Protein AF-A0AAX6T8W4-F1 (afdb_monomer)

Radius of gyration: 26.73 Å; Cα contacts (8 Å, |Δi|>4): 32; chains: 1; bounding box: 58×44×89 Å

InterPro domains:
  IPR021346 Translation machinery-associated protein 16 [PF11176] (12-127)
  IPR021346 Translation machinery-associated protein 16 [PTHR13349] (1-127)
  IPR038356 Tma16 superfamily [G3DSA:1.20.1440.170] (48-130)

Mean predicted aligned error: 14.41 Å

Solvent-accessible surface area (backbone atoms only — not comparable to full-atom values): 9939 Å² total; per-residue (Å²): 135,86,82,81,84,80,80,76,78,83,69,86,69,89,71,54,79,89,36,71,68,39,53,49,52,53,52,52,50,52,54,49,50,56,51,49,51,57,49,50,54,51,50,52,54,51,48,55,51,48,54,55,52,51,53,51,60,73,73,52,60,92,85,61,91,73,79,51,70,66,54,50,51,53,52,49,52,50,60,71,48,67,54,51,67,61,51,50,51,50,49,56,62,57,65,55,88,58,99,64,75,84,65,65,55,72,60,55,50,52,50,53,56,49,47,50,54,53,47,49,53,39,68,71,68,56,67,56,81,84,49,76,61,58,65,51,42,53,53,48,48,53,51,50,48,50,49,52,49,49,55,58,51,51,58,56,54,64,64,62,78,73,75,123

Sequence (164 aa):
MPKAPKGKSTEKKIIHPYSRKATQITREAHKQEKKEKLKNEKALRLNLIGEKLQWFQNELDPQKMRYSKKDACELIERYLNRFSSELEQIELHNSIKDRQGRRHQARETVIKQTMERERQQYEGYGLVPHTPVFSEAIGKVSMQLYHLFLTLTGSVLQQYDHAH

Secondary structure (DSSP, 8-state):
-PPPP-------PPPPTTSHHHHHHHHHHHHHHHHHHHHHHHHHHHHHHHHHHHHHHHHS-TT-S---HHHHHHHHHHHHTTTHHHHHHHHHHHHS--SSPPSSHHHHHHHHHHHHHHHHHHHHTT--TTSTHHHHHHHHHHHHHHHHHHHHHHHHHTTTTT--

Organism: Heterocephalus glaber (NCBI:txid10181)

Foldseek 3Di:
DDDDDDDDDPDPPDDDCPDPVNVVVVVVVVVVVVVVVVVVVVVVVVVVVVVLVVLLVVVDDPVDPADDLVNVVVSVVCVLCVCVVVLVVLVVVQVPDDPDDRPPPVVNVVNVVVSVVSVCVCVVVCVVVPDPVVRVVVVVVVVVVVVVVCVVVVVVVVVVVVPD

pLDDT: mean 74.8, std 18.94, range [34.59, 97.38]

Nearest PDB structures (foldseek):
  8idt-assembly1_R  TM=8.128E-01  e=1.221E-12  Homo sapiens
  6lss-assembly1_R  TM=8.249E-01  e=6.196E-12  Homo sapiens

Structure (mmCIF, N/CA/C/O backbone):
data_AF-A0AAX6T8W4-F1
#
_entry.id   AF-A0AAX6T8W4-F1
#
loop_
_atom_site.group_PDB
_atom_site.id
_atom_site.type_symbol
_atom_site.label_atom_id
_atom_site.label_alt_id
_atom_site.label_comp_id
_atom_site.label_asym_id
_atom_site.label_entity_id
_atom_site.label_seq_id
_atom_site.pdbx_PDB_ins_code
_atom_site.Cartn_x
_atom_site.Cartn_y
_atom_site.Cartn_z
_atom_site.occupancy
_atom_site.B_iso_or_equiv
_atom_site.auth_seq_id
_atom_site.auth_comp_id
_atom_site.auth_asym_id
_atom_site.auth_atom_id
_atom_site.pdbx_PDB_model_n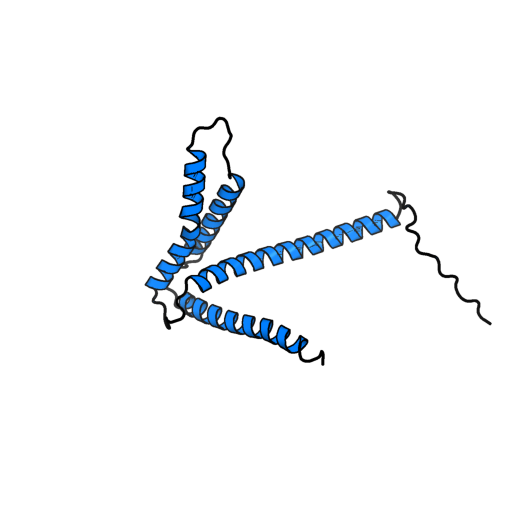um
ATOM 1 N N . MET A 1 1 ? 11.090 -10.586 -66.520 1.00 44.53 1 MET A N 1
ATOM 2 C CA . MET A 1 1 ? 10.503 -11.052 -65.240 1.00 44.53 1 MET A CA 1
ATOM 3 C C . MET A 1 1 ? 11.478 -10.753 -64.104 1.00 44.53 1 MET A C 1
ATOM 5 O O . MET A 1 1 ? 12.633 -11.149 -64.239 1.00 44.53 1 MET A O 1
ATOM 9 N N . PRO A 1 2 ? 11.084 -10.063 -63.019 1.00 52.81 2 PRO A N 1
ATOM 10 C CA . PRO A 1 2 ? 11.963 -9.863 -61.869 1.00 52.81 2 PRO A CA 1
ATOM 11 C C . PRO A 1 2 ? 11.985 -11.126 -60.991 1.00 52.81 2 PRO A C 1
ATOM 13 O O . PRO A 1 2 ? 10.950 -11.745 -60.754 1.00 52.81 2 PRO A O 1
ATOM 16 N N . LYS A 1 3 ? 13.176 -11.541 -60.540 1.00 56.44 3 LYS A N 1
ATOM 17 C CA . LYS A 1 3 ? 13.359 -12.722 -59.678 1.00 56.44 3 LYS A CA 1
ATOM 18 C C . LYS A 1 3 ? 12.926 -12.407 -58.242 1.00 56.44 3 LYS A C 1
ATOM 20 O O . LYS A 1 3 ? 13.367 -11.413 -57.671 1.00 56.44 3 LYS A O 1
ATOM 25 N N . ALA A 1 4 ? 12.103 -13.281 -57.664 1.00 58.62 4 ALA A N 1
ATOM 26 C CA . ALA A 1 4 ? 11.634 -13.175 -56.286 1.00 58.62 4 ALA A CA 1
ATOM 27 C C . ALA A 1 4 ? 12.803 -13.246 -55.275 1.00 58.62 4 ALA A C 1
ATOM 29 O O . ALA A 1 4 ? 13.699 -14.086 -55.432 1.00 58.62 4 ALA A O 1
ATOM 30 N N . PRO A 1 5 ? 12.816 -12.405 -54.223 1.00 54.72 5 PRO A N 1
ATOM 31 C CA . PRO A 1 5 ? 13.834 -12.472 -53.184 1.00 54.72 5 PRO A CA 1
ATOM 32 C C . PRO A 1 5 ? 13.626 -13.721 -52.315 1.00 54.72 5 PRO A C 1
ATOM 34 O O . PRO A 1 5 ? 12.598 -13.884 -51.662 1.00 54.72 5 PRO A O 1
ATOM 37 N N . LYS A 1 6 ? 14.628 -14.611 -52.300 1.00 52.47 6 LYS A N 1
ATOM 38 C CA . LYS A 1 6 ? 14.695 -15.781 -51.409 1.00 52.47 6 LYS A CA 1
ATOM 39 C C . LYS A 1 6 ? 14.623 -15.325 -49.947 1.00 52.47 6 LYS A C 1
ATOM 41 O O . LYS A 1 6 ? 15.535 -14.650 -49.465 1.00 52.47 6 LYS A O 1
ATOM 46 N N . GLY A 1 7 ? 13.562 -15.725 -49.247 1.00 51.94 7 GLY A N 1
ATOM 47 C CA . GLY A 1 7 ? 13.422 -15.538 -47.806 1.00 51.94 7 GLY A CA 1
ATOM 48 C C . GLY A 1 7 ? 14.568 -16.225 -47.066 1.00 51.94 7 GLY A C 1
ATOM 49 O O . GLY A 1 7 ? 14.759 -17.432 -47.182 1.00 51.94 7 GLY A O 1
ATOM 50 N N . LYS A 1 8 ? 15.364 -15.450 -46.325 1.00 54.59 8 LYS A N 1
ATOM 51 C CA . LYS A 1 8 ? 16.336 -16.003 -45.378 1.00 54.59 8 LYS A CA 1
ATOM 52 C C . LYS A 1 8 ? 15.566 -16.439 -44.136 1.00 54.59 8 LYS A C 1
ATOM 54 O O . LYS A 1 8 ? 15.029 -15.587 -43.433 1.00 54.59 8 LYS A O 1
ATOM 59 N N . SER A 1 9 ? 15.532 -17.745 -43.881 1.00 50.75 9 SER A N 1
ATOM 60 C CA . SER A 1 9 ? 15.111 -18.309 -42.601 1.00 50.75 9 SER A CA 1
ATOM 61 C C . SER A 1 9 ? 15.887 -17.620 -41.475 1.00 50.75 9 SER A C 1
ATOM 63 O O . SER A 1 9 ? 17.118 -17.539 -41.484 1.00 50.75 9 SER A O 1
ATOM 65 N N . THR A 1 10 ? 15.169 -17.049 -40.513 1.00 57.00 10 THR A N 1
ATOM 66 C CA . THR A 1 10 ? 15.745 -16.429 -39.317 1.00 57.00 10 THR A CA 1
ATOM 67 C C . THR A 1 10 ? 16.138 -17.508 -38.312 1.00 57.00 10 THR A C 1
ATOM 69 O O . THR A 1 10 ? 15.676 -17.528 -37.175 1.00 57.00 10 THR A O 1
ATOM 72 N N . GLU A 1 11 ? 17.031 -18.413 -38.710 1.00 59.75 11 GLU A N 1
ATOM 73 C CA . GLU A 1 11 ? 17.766 -19.216 -37.738 1.0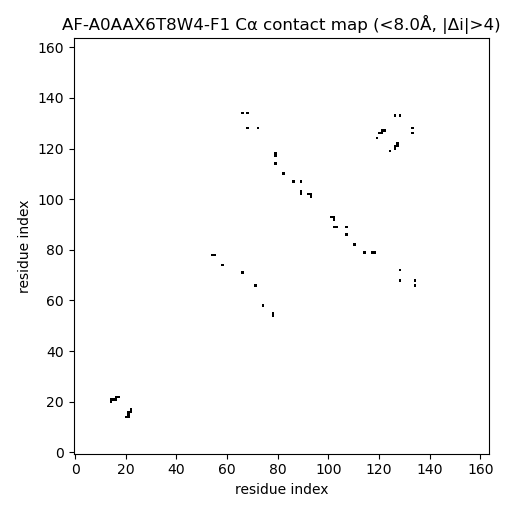0 59.75 11 GLU A CA 1
ATOM 74 C C . GLU A 1 11 ? 18.522 -18.254 -36.815 1.00 59.75 11 GLU A C 1
ATOM 76 O O . GLU A 1 11 ? 19.184 -17.311 -37.274 1.00 59.75 11 GLU A O 1
ATOM 81 N N . LYS A 1 12 ? 18.376 -18.439 -35.497 1.00 64.06 12 LYS A N 1
ATOM 82 C CA . LYS A 1 12 ? 19.055 -17.635 -34.474 1.00 64.06 12 LYS A CA 1
ATOM 83 C C . LYS A 1 12 ? 20.560 -17.885 -34.579 1.00 64.06 12 LYS A C 1
ATOM 85 O O . LYS A 1 12 ? 21.111 -18.741 -33.900 1.00 64.06 12 LYS A O 1
ATOM 90 N N . LYS A 1 13 ? 21.217 -17.141 -35.468 1.00 75.50 13 LYS A N 1
ATOM 91 C CA . LYS A 1 13 ? 22.667 -17.194 -35.665 1.00 75.50 13 LYS A CA 1
ATOM 92 C C . LYS A 1 13 ? 23.355 -16.943 -34.331 1.00 75.50 13 LYS A C 1
ATOM 94 O O . LYS A 1 13 ? 23.022 -15.961 -33.671 1.00 75.50 13 LYS A O 1
ATOM 99 N N . ILE A 1 14 ? 24.314 -17.796 -33.982 1.00 79.56 14 ILE A N 1
ATOM 100 C CA . ILE A 1 14 ? 25.187 -17.619 -32.819 1.00 79.56 14 ILE A CA 1
ATOM 101 C C . ILE A 1 14 ? 25.856 -16.241 -32.945 1.00 79.56 14 ILE A C 1
ATOM 103 O O . ILE A 1 14 ? 26.506 -15.941 -33.947 1.00 79.56 14 ILE A O 1
ATOM 107 N N . ILE A 1 15 ? 25.615 -15.365 -31.967 1.00 85.31 15 ILE A N 1
ATOM 108 C CA . ILE A 1 15 ? 26.112 -13.986 -31.957 1.00 85.31 15 ILE A CA 1
ATOM 109 C C . ILE A 1 15 ? 27.366 -13.948 -31.090 1.00 85.31 15 ILE A C 1
ATOM 111 O O . ILE A 1 15 ? 27.318 -14.315 -29.921 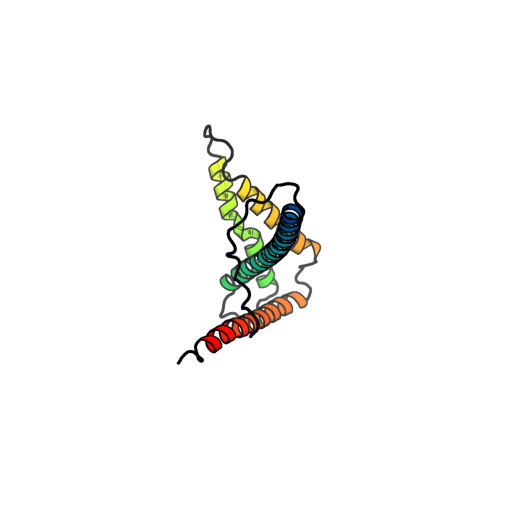1.00 85.31 15 ILE A O 1
ATOM 115 N N . HIS A 1 16 ? 28.479 -13.472 -31.646 1.00 91.00 16 HIS A N 1
ATOM 116 C CA . HIS A 1 16 ? 29.705 -13.298 -30.873 1.00 91.00 16 HIS A CA 1
ATOM 117 C C . HIS A 1 16 ? 29.536 -12.185 -29.814 1.00 91.00 16 HIS A C 1
ATOM 119 O O . HIS A 1 16 ? 29.004 -11.122 -30.169 1.00 91.00 16 HIS A O 1
ATOM 125 N N . PRO A 1 17 ? 30.026 -12.359 -28.568 1.00 88.38 17 PRO A N 1
ATOM 126 C CA . PRO A 1 17 ? 29.809 -11.414 -27.464 1.00 88.38 17 PRO A CA 1
ATOM 127 C C . PRO A 1 17 ? 30.242 -9.971 -27.755 1.00 88.38 17 PRO A C 1
ATOM 129 O O . PRO A 1 17 ? 29.556 -9.029 -27.375 1.00 88.38 17 PRO A O 1
ATOM 132 N N . TYR A 1 18 ? 31.341 -9.787 -28.492 1.00 92.00 18 TYR A N 1
ATOM 133 C CA . TYR A 1 18 ? 31.872 -8.460 -28.845 1.00 92.00 18 TYR A CA 1
ATOM 134 C C . TYR A 1 18 ? 31.371 -7.920 -30.193 1.00 92.00 18 TYR A C 1
ATOM 136 O O . TYR A 1 18 ? 31.881 -6.926 -30.706 1.00 92.00 18 TYR A O 1
ATOM 144 N N . SER A 1 19 ? 30.392 -8.579 -30.817 1.00 93.88 19 SER A N 1
ATOM 145 C CA . SER A 1 19 ? 29.840 -8.101 -32.086 1.00 93.88 19 SER A CA 1
ATOM 146 C C . SER A 1 19 ? 28.940 -6.879 -31.888 1.00 93.88 19 SER A C 1
ATOM 148 O O . SER A 1 19 ? 28.261 -6.737 -30.871 1.00 93.88 19 SER A O 1
ATOM 150 N N . ARG A 1 20 ? 28.829 -6.036 -32.924 1.00 93.56 20 ARG A N 1
ATOM 151 C CA . ARG A 1 20 ? 27.881 -4.903 -32.940 1.00 93.56 20 ARG A CA 1
ATOM 152 C C . ARG A 1 20 ? 26.445 -5.339 -32.629 1.00 93.56 20 ARG A C 1
ATOM 154 O O . ARG A 1 20 ? 25.719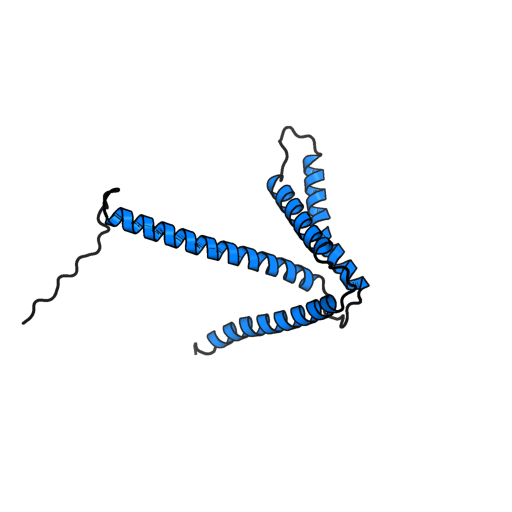 -4.626 -31.943 1.00 93.56 20 ARG A O 1
ATOM 161 N N . LYS A 1 21 ? 26.055 -6.526 -33.109 1.00 92.81 21 LYS A N 1
ATOM 162 C CA . LYS A 1 21 ? 24.730 -7.107 -32.866 1.00 92.81 21 LYS A CA 1
ATOM 163 C C . LYS A 1 21 ? 24.527 -7.461 -31.389 1.00 92.81 21 LYS A C 1
ATOM 165 O O . LYS A 1 21 ? 23.454 -7.192 -30.864 1.00 92.81 21 LYS A O 1
ATOM 170 N N . ALA A 1 22 ? 25.545 -7.994 -30.709 1.00 91.75 22 ALA A N 1
ATOM 171 C CA . ALA A 1 22 ? 25.489 -8.228 -29.266 1.00 91.75 22 ALA A CA 1
ATOM 172 C C . ALA A 1 22 ? 25.334 -6.911 -28.492 1.00 91.75 22 ALA A C 1
ATOM 174 O O . ALA A 1 22 ? 24.433 -6.796 -27.668 1.00 91.75 22 ALA A O 1
ATOM 175 N N . THR A 1 23 ? 26.118 -5.879 -28.830 1.00 92.75 23 THR A N 1
ATOM 176 C CA . THR A 1 23 ? 25.991 -4.553 -28.200 1.00 92.75 23 THR A CA 1
ATOM 177 C C . THR A 1 23 ? 24.591 -3.960 -28.371 1.00 92.75 23 THR A C 1
ATOM 179 O O . THR A 1 23 ? 24.060 -3.357 -27.438 1.00 92.75 23 THR A O 1
ATOM 182 N N . GLN A 1 24 ? 23.977 -4.124 -29.546 1.00 94.44 24 GLN A N 1
ATOM 183 C CA . GLN A 1 24 ? 22.615 -3.653 -29.792 1.00 94.44 24 GLN A CA 1
ATOM 184 C C . GLN A 1 24 ? 21.595 -4.382 -28.909 1.00 94.44 24 GLN A C 1
ATOM 186 O O . GLN A 1 24 ? 20.788 -3.722 -28.258 1.00 94.44 24 GLN A O 1
ATOM 191 N N . ILE A 1 25 ? 21.687 -5.712 -28.815 1.00 93.25 25 ILE A N 1
ATOM 192 C CA . ILE A 1 25 ? 20.812 -6.520 -27.955 1.00 93.25 25 ILE A CA 1
ATOM 193 C C . ILE A 1 25 ? 20.948 -6.094 -26.490 1.00 93.25 25 ILE A C 1
ATOM 195 O O . ILE A 1 25 ? 19.938 -5.885 -25.826 1.00 93.25 25 ILE A O 1
ATOM 199 N N . THR A 1 26 ? 22.171 -5.891 -25.987 1.00 93.88 26 THR A N 1
ATOM 200 C CA . THR A 1 26 ? 22.392 -5.431 -24.604 1.00 93.88 26 THR A CA 1
ATOM 201 C C . THR A 1 26 ? 21.770 -4.056 -24.353 1.00 93.88 26 THR A C 1
ATOM 203 O O . THR A 1 26 ? 21.146 -3.839 -23.316 1.00 93.88 26 THR A O 1
ATOM 206 N N . ARG A 1 27 ? 21.894 -3.118 -25.302 1.00 95.44 27 ARG A N 1
ATOM 207 C CA . ARG A 1 27 ? 21.284 -1.781 -25.187 1.00 95.44 27 ARG A CA 1
ATOM 208 C C . ARG A 1 27 ? 19.760 -1.848 -25.161 1.00 95.44 27 ARG A C 1
ATOM 210 O O . ARG A 1 27 ? 19.133 -1.158 -24.359 1.00 95.44 27 ARG A O 1
ATOM 217 N N . GLU A 1 28 ? 19.172 -2.659 -26.033 1.00 95.69 28 GLU A N 1
ATOM 218 C CA . GLU A 1 28 ? 17.724 -2.867 -26.086 1.00 95.69 28 GLU A CA 1
ATOM 219 C C . GLU A 1 28 ? 17.213 -3.539 -24.807 1.00 95.69 28 GLU A C 1
ATOM 221 O O . GLU A 1 28 ? 16.233 -3.066 -24.231 1.00 95.69 28 GLU A O 1
ATOM 226 N N . ALA A 1 29 ? 17.923 -4.554 -24.304 1.00 95.56 29 ALA A N 1
ATOM 227 C CA . ALA A 1 29 ? 17.612 -5.219 -23.041 1.00 95.56 29 ALA A CA 1
ATOM 228 C C . ALA A 1 29 ? 17.640 -4.237 -21.861 1.00 95.56 29 ALA A C 1
ATOM 230 O O . ALA A 1 29 ? 16.658 -4.138 -21.132 1.00 95.56 29 ALA A O 1
ATOM 231 N N . HIS A 1 30 ? 18.696 -3.429 -21.729 1.00 97.38 30 HIS A N 1
ATOM 232 C CA . HIS A 1 30 ? 18.801 -2.432 -20.659 1.00 97.38 30 HIS A CA 1
ATOM 233 C C . HIS A 1 30 ? 17.715 -1.343 -20.761 1.00 97.38 30 HIS A C 1
ATOM 235 O O . HIS A 1 30 ? 17.154 -0.891 -19.760 1.00 97.38 30 HIS A O 1
ATOM 241 N N . LYS A 1 31 ? 17.365 -0.914 -21.983 1.00 97.38 31 LYS A N 1
ATOM 242 C CA . LYS A 1 31 ? 16.248 0.020 -22.204 1.00 97.38 31 LYS A CA 1
ATOM 243 C C . LYS A 1 31 ? 14.920 -0.590 -21.751 1.00 97.38 31 LYS A C 1
ATOM 245 O O . LYS A 1 31 ? 14.118 0.102 -21.122 1.00 97.38 31 LYS A O 1
ATOM 250 N N . GLN A 1 32 ? 14.689 -1.860 -22.077 1.00 96.00 32 GLN A N 1
ATOM 251 C CA . GLN A 1 32 ? 13.477 -2.577 -21.704 1.00 96.00 32 GLN A CA 1
ATOM 252 C C . GLN A 1 32 ? 13.413 -2.819 -20.190 1.00 96.00 32 GLN A C 1
ATOM 254 O O . GLN A 1 32 ? 12.374 -2.568 -19.590 1.00 96.00 32 GLN A O 1
ATOM 259 N N . GLU A 1 33 ? 14.525 -3.179 -19.553 1.00 96.81 33 GLU A N 1
ATOM 260 C CA . GLU A 1 33 ? 14.635 -3.316 -18.098 1.00 96.81 33 GLU A CA 1
ATOM 261 C C . GLU A 1 33 ? 14.279 -2.010 -17.378 1.00 96.81 33 GLU A C 1
ATOM 263 O O . GLU A 1 33 ? 13.428 -1.999 -16.488 1.00 96.81 33 GLU A O 1
ATOM 268 N N . LYS A 1 34 ? 14.836 -0.873 -17.821 1.00 97.00 34 LYS A N 1
ATOM 269 C CA . LYS A 1 34 ? 14.489 0.442 -17.260 1.00 97.00 34 LYS A CA 1
ATOM 270 C C . LYS A 1 34 ? 12.999 0.760 -17.427 1.00 97.00 34 LYS A C 1
ATOM 272 O O . LYS A 1 34 ? 12.385 1.327 -16.524 1.00 97.00 34 LYS A O 1
ATOM 277 N N . LYS A 1 35 ? 12.411 0.407 -18.574 1.00 96.31 35 LYS A N 1
ATOM 278 C CA . LYS A 1 35 ? 10.981 0.610 -18.843 1.00 96.31 35 LYS A CA 1
ATOM 279 C C . LYS A 1 35 ? 10.109 -0.238 -17.916 1.00 96.31 35 LYS A C 1
ATOM 281 O O . LYS A 1 35 ? 9.155 0.294 -17.354 1.00 96.31 35 LYS A O 1
ATOM 286 N N . GLU A 1 36 ? 10.428 -1.518 -17.746 1.00 96.06 36 GLU A N 1
ATOM 287 C CA . GLU A 1 36 ? 9.680 -2.409 -16.853 1.00 96.06 36 GLU A CA 1
ATOM 288 C C . GLU A 1 36 ? 9.848 -2.009 -15.385 1.00 96.06 36 GLU A C 1
ATOM 290 O O . GLU A 1 36 ? 8.860 -1.968 -14.659 1.00 96.06 36 GLU A O 1
ATOM 295 N N . LYS A 1 37 ? 11.041 -1.570 -14.963 1.00 95.69 37 LYS A N 1
ATOM 296 C CA . LYS A 1 37 ? 11.254 -1.027 -13.614 1.00 95.69 37 LYS A CA 1
ATOM 297 C C . LYS A 1 37 ? 10.315 0.145 -13.312 1.00 95.69 37 LYS A C 1
ATOM 299 O O . LYS A 1 37 ? 9.617 0.125 -12.304 1.00 95.69 37 LYS A O 1
ATOM 304 N N . LEU A 1 38 ? 10.227 1.123 -14.217 1.00 94.19 38 LEU A N 1
ATOM 305 C CA . LEU A 1 38 ? 9.331 2.276 -14.051 1.00 94.19 38 LEU A CA 1
ATOM 306 C C . LEU A 1 38 ? 7.848 1.879 -14.021 1.00 94.19 38 LEU A C 1
ATOM 308 O O . LEU A 1 38 ? 7.056 2.505 -13.316 1.00 94.19 38 LEU A O 1
ATOM 312 N N . LYS A 1 39 ? 7.444 0.862 -14.792 1.00 94.06 39 LYS A N 1
ATOM 313 C CA . LYS A 1 39 ? 6.075 0.331 -14.735 1.00 94.06 39 LYS A CA 1
ATOM 314 C C . LYS A 1 39 ? 5.803 -0.353 -13.401 1.00 94.06 39 LYS A C 1
ATOM 316 O O . LYS A 1 39 ? 4.771 -0.079 -12.799 1.00 94.06 39 LYS A O 1
ATOM 321 N N . ASN A 1 40 ? 6.731 -1.183 -12.933 1.00 92.62 40 ASN A N 1
ATOM 322 C CA . ASN A 1 40 ? 6.603 -1.915 -11.678 1.00 92.62 40 ASN A CA 1
ATOM 323 C C . ASN A 1 40 ? 6.550 -0.965 -10.478 1.00 92.62 40 ASN A C 1
ATOM 325 O O . ASN A 1 40 ? 5.715 -1.145 -9.599 1.00 92.62 40 ASN A O 1
ATOM 329 N N . GLU A 1 41 ? 7.361 0.095 -10.469 1.00 91.25 41 GLU A N 1
ATOM 330 C CA . GLU A 1 41 ? 7.307 1.140 -9.438 1.00 91.25 41 GLU A CA 1
ATOM 331 C C . GLU A 1 41 ? 5.944 1.850 -9.411 1.00 91.25 41 GLU A C 1
ATOM 333 O O . GLU A 1 41 ? 5.361 2.053 -8.344 1.00 91.25 41 GLU A O 1
ATOM 338 N N . LYS A 1 42 ? 5.396 2.195 -10.585 1.00 86.44 42 LYS A N 1
ATOM 339 C CA . LYS A 1 42 ? 4.056 2.796 -10.688 1.00 86.44 42 LYS A CA 1
ATOM 340 C C . LYS A 1 42 ? 2.962 1.835 -10.232 1.00 86.44 42 LYS A C 1
ATOM 342 O O . LYS A 1 42 ? 2.083 2.248 -9.482 1.00 86.44 42 LYS A O 1
ATOM 347 N N . ALA A 1 43 ? 3.023 0.579 -10.667 1.00 86.50 43 ALA A N 1
ATOM 348 C CA . ALA A 1 43 ? 2.071 -0.454 -10.279 1.00 86.50 43 ALA A CA 1
ATOM 349 C C . ALA A 1 43 ? 2.096 -0.678 -8.763 1.00 86.50 43 ALA A C 1
ATOM 351 O O . ALA A 1 43 ? 1.047 -0.668 -8.136 1.00 86.50 43 ALA A O 1
ATOM 352 N N . LEU A 1 44 ? 3.282 -0.761 -8.153 1.00 85.25 44 LEU A N 1
ATOM 353 C CA . LEU A 1 44 ? 3.433 -0.899 -6.704 1.00 85.25 44 LEU A CA 1
ATOM 354 C C . LEU A 1 44 ? 2.837 0.295 -5.947 1.00 85.25 44 LEU A C 1
ATOM 356 O O . LEU A 1 44 ? 2.137 0.109 -4.955 1.00 85.25 44 LEU A O 1
ATOM 360 N N . ARG A 1 45 ? 3.053 1.522 -6.437 1.00 81.12 45 ARG A N 1
ATOM 361 C CA . ARG A 1 45 ? 2.443 2.720 -5.845 1.00 81.12 45 ARG A CA 1
ATOM 362 C C . ARG A 1 45 ? 0.915 2.689 -5.928 1.00 81.12 45 ARG A C 1
ATOM 364 O O . ARG A 1 45 ? 0.256 3.049 -4.957 1.00 81.12 45 ARG A O 1
ATOM 371 N N . LEU A 1 46 ? 0.361 2.289 -7.072 1.00 79.69 46 LEU A N 1
ATOM 372 C CA . LEU A 1 46 ? -1.088 2.182 -7.260 1.00 79.69 46 LEU A CA 1
ATOM 373 C C . LEU A 1 46 ? -1.688 1.060 -6.415 1.00 79.69 46 LEU A C 1
ATOM 375 O O . LEU A 1 46 ? -2.725 1.278 -5.800 1.00 79.69 46 LEU A O 1
ATOM 379 N N . ASN A 1 47 ? -1.014 -0.085 -6.320 1.00 79.62 47 ASN A N 1
ATOM 380 C CA . ASN A 1 47 ? -1.439 -1.200 -5.478 1.00 79.62 47 ASN A CA 1
ATOM 381 C C . ASN A 1 47 ? -1.518 -0.781 -4.010 1.00 79.62 47 ASN A C 1
ATOM 383 O O . ASN A 1 47 ? -2.531 -1.031 -3.374 1.00 79.62 47 ASN A O 1
ATOM 387 N N . LEU A 1 48 ? -0.518 -0.054 -3.498 1.00 80.75 48 LEU A N 1
ATOM 388 C CA . LEU A 1 48 ? -0.543 0.442 -2.119 1.00 80.75 48 LEU A CA 1
ATOM 389 C C . LEU A 1 48 ? -1.733 1.381 -1.858 1.00 80.75 48 LEU A C 1
ATOM 391 O O . LEU A 1 48 ? -2.359 1.326 -0.802 1.00 80.75 48 LEU A O 1
ATOM 395 N N . ILE A 1 49 ? -2.056 2.248 -2.822 1.00 79.31 49 ILE A N 1
ATOM 396 C CA . ILE A 1 49 ? -3.234 3.118 -2.730 1.00 79.31 49 ILE A CA 1
ATOM 397 C C . ILE A 1 49 ? -4.515 2.275 -2.777 1.00 79.31 49 ILE A C 1
ATOM 399 O O . ILE A 1 49 ? -5.413 2.508 -1.976 1.00 79.31 49 ILE A O 1
ATOM 403 N N . GLY A 1 50 ? -4.586 1.287 -3.670 1.00 77.88 50 GLY A N 1
ATOM 404 C CA . GLY A 1 50 ? -5.719 0.371 -3.793 1.00 77.88 50 GLY A CA 1
ATOM 405 C C . GLY A 1 50 ? -5.988 -0.404 -2.505 1.00 77.88 50 GLY A C 1
ATOM 406 O O . GLY A 1 50 ? -7.104 -0.359 -2.003 1.00 77.88 50 GLY A O 1
ATOM 407 N N . GLU A 1 51 ? -4.963 -1.025 -1.919 1.00 83.75 51 GLU A N 1
ATOM 408 C CA . GLU A 1 51 ? -5.061 -1.746 -0.642 1.00 83.75 51 GLU A CA 1
ATOM 409 C C . GLU A 1 51 ? -5.536 -0.830 0.492 1.00 83.75 51 GLU A C 1
ATOM 411 O O . GLU A 1 51 ? -6.421 -1.197 1.267 1.00 83.75 51 GLU A O 1
ATOM 416 N N . LYS A 1 52 ? -4.997 0.396 0.564 1.00 83.56 52 LYS A N 1
ATOM 417 C CA . LYS A 1 52 ? -5.431 1.397 1.545 1.00 83.56 52 LYS A CA 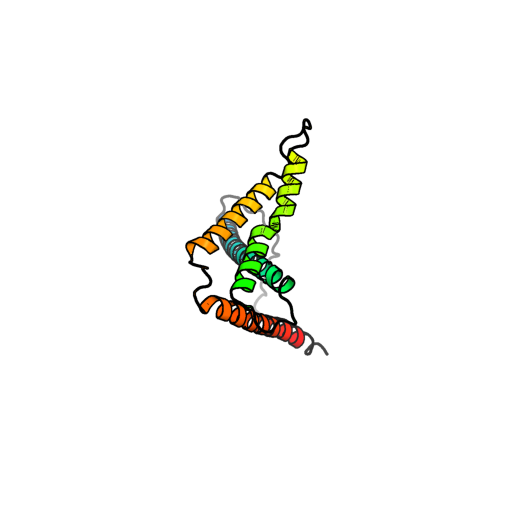1
ATOM 418 C C . LYS A 1 52 ? -6.914 1.727 1.384 1.00 83.56 52 LYS A C 1
ATOM 420 O O . LYS A 1 52 ? -7.653 1.714 2.363 1.00 83.56 52 LYS A O 1
ATOM 425 N N . LEU A 1 53 ? -7.353 2.022 0.163 1.00 82.38 53 LEU A N 1
ATOM 426 C CA . LEU A 1 53 ? -8.746 2.364 -0.127 1.00 82.38 53 LEU A CA 1
ATOM 427 C C . LEU A 1 53 ? -9.694 1.194 0.132 1.00 82.38 53 LEU A C 1
ATOM 429 O O . LEU A 1 53 ? -10.773 1.402 0.679 1.00 82.38 53 LEU A O 1
ATOM 433 N N . GLN A 1 54 ? -9.274 -0.021 -0.210 1.00 85.62 54 GLN A N 1
ATOM 434 C CA . GLN A 1 54 ? -10.035 -1.238 0.039 1.00 85.62 54 GLN A CA 1
ATOM 435 C C . GLN A 1 54 ? -10.245 -1.471 1.539 1.00 85.62 54 GLN A C 1
ATOM 437 O O . GLN A 1 54 ? -11.349 -1.822 1.948 1.00 85.62 54 GLN A O 1
ATOM 442 N N . TRP A 1 55 ? -9.227 -1.227 2.373 1.00 91.31 55 TRP A N 1
ATOM 443 C CA . TRP A 1 55 ? -9.390 -1.311 3.826 1.00 91.31 55 TRP A CA 1
ATOM 444 C C . TRP A 1 55 ? -10.467 -0.341 4.322 1.00 91.31 55 TRP A C 1
ATOM 446 O O . TRP A 1 55 ? -11.378 -0.751 5.036 1.00 91.31 55 TRP A O 1
ATOM 456 N N . PHE A 1 56 ? -10.417 0.926 3.889 1.00 85.12 56 PHE A N 1
ATOM 457 C CA . PHE A 1 56 ? -11.434 1.907 4.280 1.00 85.12 56 PHE A CA 1
ATOM 458 C C . PHE A 1 56 ? -12.818 1.512 3.775 1.00 85.12 56 PHE A C 1
ATOM 460 O O . PHE A 1 56 ? -13.778 1.616 4.523 1.00 85.12 56 PHE A O 1
ATOM 467 N N . GLN A 1 57 ? -12.933 1.025 2.542 1.00 84.81 57 GLN A N 1
ATOM 468 C CA . GLN A 1 57 ? -14.208 0.572 1.994 1.00 84.81 57 GLN A CA 1
ATOM 469 C C . GLN A 1 57 ? -14.850 -0.532 2.845 1.00 84.81 57 GLN A C 1
ATOM 471 O O . GLN A 1 57 ? -16.059 -0.501 3.045 1.00 84.81 57 GLN A O 1
ATOM 476 N N . ASN A 1 58 ? -14.054 -1.477 3.349 1.00 88.81 58 ASN A N 1
ATOM 477 C CA . ASN A 1 58 ? -14.552 -2.585 4.164 1.00 88.81 58 ASN A CA 1
ATOM 478 C C . ASN A 1 58 ? -14.960 -2.157 5.582 1.00 88.81 58 ASN A C 1
ATOM 480 O O . ASN A 1 58 ? -15.842 -2.772 6.171 1.00 88.81 58 ASN A O 1
ATOM 484 N N . GLU A 1 59 ? -14.318 -1.124 6.128 1.00 88.50 59 GLU A N 1
ATOM 485 C CA . GLU A 1 59 ? -14.587 -0.613 7.481 1.00 88.50 59 GLU A CA 1
ATOM 486 C C . GLU A 1 59 ? -15.655 0.492 7.517 1.00 88.50 59 GLU A C 1
ATOM 488 O O . GLU A 1 59 ? -16.154 0.855 8.585 1.00 88.50 59 GLU A O 1
ATOM 493 N N . LEU A 1 60 ? -16.006 1.060 6.361 1.00 86.25 60 LEU A N 1
ATOM 494 C CA . LEU A 1 60 ? -17.083 2.037 6.247 1.00 86.25 60 LEU A CA 1
ATOM 495 C C . LEU A 1 60 ? -18.448 1.341 6.324 1.00 86.25 60 LEU A C 1
ATOM 497 O O . LEU A 1 60 ? -18.687 0.320 5.688 1.00 86.25 60 LEU A O 1
ATOM 501 N N . ASP A 1 61 ? -19.364 1.945 7.076 1.00 83.44 61 ASP A N 1
ATOM 502 C CA . ASP A 1 61 ? -20.748 1.507 7.204 1.00 83.44 61 ASP A CA 1
ATOM 503 C C . ASP A 1 61 ? -21.544 2.004 5.986 1.00 83.44 61 ASP A C 1
ATOM 505 O O . ASP A 1 61 ? -21.716 3.221 5.827 1.00 83.44 61 ASP A O 1
ATOM 509 N N . PRO A 1 62 ? -22.065 1.100 5.134 1.00 79.81 62 PRO A N 1
ATOM 510 C CA . PRO A 1 62 ? -22.824 1.478 3.945 1.00 79.81 62 PRO A CA 1
ATOM 511 C C . PRO A 1 62 ? -24.103 2.264 4.254 1.00 79.81 62 PRO A C 1
ATOM 513 O O . PRO A 1 62 ? -24.609 2.976 3.389 1.00 79.81 62 PRO A O 1
ATOM 516 N N . GLN A 1 63 ? -24.651 2.130 5.465 1.00 80.38 63 GLN A N 1
ATOM 517 C CA . GLN A 1 63 ? -25.901 2.778 5.867 1.00 80.38 63 GLN A CA 1
ATOM 518 C C . GLN A 1 63 ? -25.677 4.181 6.442 1.00 80.38 63 GLN A C 1
ATOM 520 O O . GLN A 1 63 ? -26.617 4.971 6.576 1.00 80.38 63 GLN A O 1
ATOM 525 N N . LYS A 1 64 ? -24.428 4.530 6.762 1.00 79.50 64 LYS A N 1
ATOM 526 C CA . LYS A 1 64 ? -24.090 5.792 7.410 1.00 79.50 64 LYS A CA 1
ATOM 527 C C . LYS A 1 64 ? -23.859 6.901 6.384 1.00 79.50 64 LYS A C 1
ATOM 529 O O . LYS A 1 64 ? -22.812 6.991 5.753 1.00 79.50 64 LYS A O 1
ATOM 534 N N . MET A 1 65 ? -24.817 7.824 6.279 1.00 72.38 65 MET A N 1
ATOM 535 C CA . MET A 1 65 ? -24.743 8.945 5.327 1.00 72.38 65 MET A CA 1
ATOM 536 C C . MET A 1 65 ? -23.677 10.002 5.648 1.00 72.38 65 MET A C 1
ATOM 538 O O . MET A 1 65 ? -23.231 10.710 4.746 1.00 72.38 65 MET A O 1
ATOM 542 N N . ARG A 1 66 ? -23.305 10.186 6.922 1.00 77.88 66 ARG A N 1
ATOM 543 C CA . ARG A 1 66 ? -22.330 11.207 7.335 1.00 77.88 66 ARG A CA 1
ATOM 544 C C . ARG A 1 66 ? -21.439 10.687 8.451 1.00 77.88 66 ARG A C 1
ATOM 546 O O . ARG A 1 66 ? -21.928 10.153 9.443 1.00 77.88 66 ARG A O 1
ATOM 553 N N . TYR A 1 67 ? -20.141 10.916 8.302 1.00 79.94 67 TYR A N 1
ATOM 554 C CA . TYR A 1 67 ? -19.154 10.681 9.347 1.00 79.94 67 TYR A CA 1
ATOM 555 C C . TYR A 1 67 ? -18.882 11.984 10.085 1.00 79.94 67 TYR A C 1
ATOM 557 O O . TYR A 1 67 ? -18.595 13.014 9.469 1.00 79.94 67 TYR A O 1
ATOM 565 N N . SER A 1 68 ? -18.992 11.941 11.412 1.00 83.25 68 SER A N 1
ATOM 566 C CA . SER A 1 68 ? -18.541 13.044 12.246 1.00 83.25 68 SER A CA 1
ATOM 567 C C . SER A 1 68 ? -17.014 13.136 12.204 1.00 83.25 68 SER A C 1
ATOM 569 O O . SER A 1 68 ? -16.312 12.192 11.832 1.00 83.25 68 SER A O 1
ATOM 571 N N . LYS A 1 69 ? -16.478 14.276 12.638 1.00 78.81 69 LYS A N 1
ATOM 572 C CA . LYS A 1 69 ? -15.034 14.445 12.814 1.00 78.81 69 LYS A CA 1
ATOM 573 C C . LYS A 1 69 ? -14.434 13.363 13.720 1.00 78.81 69 LYS A C 1
ATOM 575 O O . LYS A 1 69 ? -13.361 12.850 13.425 1.00 78.81 69 LYS A O 1
ATOM 580 N N . LYS A 1 70 ? -15.136 13.029 14.807 1.00 82.50 70 LYS A N 1
ATOM 581 C CA . LYS A 1 70 ? -14.713 12.006 15.766 1.00 82.50 70 LYS A CA 1
ATOM 582 C C . LYS A 1 70 ? -14.672 10.628 15.105 1.00 82.50 70 LYS A C 1
ATOM 584 O O . LYS A 1 70 ? -13.676 9.931 15.232 1.00 82.50 70 LYS A O 1
ATOM 589 N N . ASP A 1 71 ? -15.693 10.303 14.318 1.00 80.62 71 ASP A N 1
ATOM 590 C CA . ASP A 1 71 ? -15.772 9.022 13.610 1.00 80.62 71 ASP A CA 1
ATOM 591 C C . ASP A 1 71 ? -14.628 8.871 12.598 1.00 80.62 71 ASP A C 1
ATOM 593 O O . ASP A 1 71 ? -14.074 7.788 12.438 1.00 80.62 71 ASP A O 1
ATOM 597 N N . ALA A 1 72 ? -14.254 9.964 11.923 1.00 78.94 72 ALA A N 1
ATOM 598 C CA . ALA A 1 72 ? -13.116 9.971 11.012 1.00 78.94 72 ALA A CA 1
ATOM 599 C C . ALA A 1 72 ? -11.788 9.750 11.757 1.00 78.94 72 ALA A C 1
ATOM 601 O O . ALA A 1 72 ? -10.968 8.967 11.282 1.00 78.94 72 ALA A O 1
ATOM 602 N N . CYS A 1 73 ? -11.582 10.381 12.923 1.00 81.94 73 CYS A N 1
ATOM 603 C CA . CYS A 1 73 ? -10.408 10.114 13.764 1.00 81.94 73 CYS A CA 1
ATOM 604 C C . CYS A 1 73 ? -10.336 8.639 14.166 1.00 81.94 73 CYS A C 1
ATOM 606 O O . CYS A 1 73 ? -9.309 8.001 13.960 1.00 81.94 73 CYS A O 1
ATOM 608 N N . GLU A 1 74 ? -11.436 8.090 14.687 1.00 86.44 74 GLU A N 1
ATOM 609 C CA . GLU A 1 74 ? -11.501 6.696 15.138 1.00 86.44 74 GLU A CA 1
ATOM 610 C C . GLU A 1 74 ? -11.214 5.719 13.990 1.00 86.44 74 GLU A C 1
ATOM 612 O O . GLU A 1 74 ? -10.487 4.742 14.166 1.00 86.44 74 GLU A O 1
ATOM 617 N N . LEU A 1 75 ? -11.733 5.995 12.790 1.00 87.00 75 LEU A N 1
ATOM 618 C CA . LEU A 1 75 ? -11.484 5.169 11.610 1.00 87.00 75 LEU A CA 1
ATOM 619 C C . LEU A 1 75 ? -10.007 5.202 11.186 1.00 87.00 75 LEU A C 1
ATOM 621 O O . LEU A 1 75 ? -9.438 4.169 10.831 1.00 87.00 75 LEU A O 1
ATOM 625 N N . ILE A 1 76 ? -9.363 6.371 11.252 1.00 85.38 76 ILE A N 1
ATOM 626 C CA . ILE A 1 76 ? -7.928 6.506 10.967 1.00 85.38 76 ILE A CA 1
ATOM 627 C C . ILE A 1 76 ? -7.090 5.797 12.035 1.00 85.38 76 ILE A C 1
ATOM 629 O O . ILE A 1 76 ? -6.120 5.121 11.698 1.00 85.38 76 ILE A O 1
ATOM 633 N N . GLU A 1 77 ? -7.452 5.906 13.311 1.00 87.38 77 GLU A N 1
ATOM 634 C CA . GLU A 1 77 ? -6.757 5.209 14.397 1.00 87.38 77 GLU A CA 1
ATOM 635 C C . GLU A 1 77 ? -6.840 3.689 14.228 1.00 87.38 77 GLU A C 1
ATOM 637 O O . GLU A 1 77 ? -5.825 2.999 14.352 1.00 87.38 77 GLU A O 1
ATOM 642 N N . ARG A 1 78 ? -8.014 3.163 13.857 1.00 90.75 78 ARG A N 1
ATOM 643 C CA . ARG A 1 78 ? -8.172 1.747 13.493 1.00 90.75 78 ARG A CA 1
ATOM 644 C C . ARG A 1 78 ? -7.278 1.364 12.314 1.00 90.75 78 ARG A C 1
ATOM 646 O O . ARG A 1 78 ? -6.607 0.338 12.380 1.00 90.75 78 ARG A O 1
ATOM 653 N N . TYR A 1 79 ? -7.191 2.207 11.281 1.00 89.62 79 TYR A N 1
ATOM 654 C CA . TYR A 1 79 ? -6.313 1.965 10.130 1.00 89.62 79 TYR A CA 1
ATOM 655 C C . TYR A 1 79 ? -4.835 1.902 10.530 1.00 89.62 79 TYR A C 1
ATOM 657 O O . TYR A 1 79 ? -4.110 0.991 10.121 1.00 89.62 79 TYR A O 1
ATOM 665 N N . LEU A 1 80 ? -4.373 2.856 11.343 1.00 87.88 80 LEU A N 1
ATOM 666 C CA . LEU A 1 80 ? -2.988 2.907 11.816 1.00 87.88 80 LEU A CA 1
ATOM 667 C C . LEU A 1 80 ? -2.645 1.715 12.715 1.00 87.88 80 LEU A C 1
ATOM 669 O O . LEU A 1 80 ? -1.500 1.271 12.721 1.00 87.88 80 LEU A O 1
ATOM 673 N N . ASN A 1 81 ? -3.631 1.170 13.428 1.00 91.44 81 ASN A N 1
ATOM 674 C CA . ASN A 1 81 ? -3.463 0.024 14.316 1.00 91.44 81 ASN A CA 1
ATOM 675 C C . ASN A 1 81 ? -3.809 -1.324 13.658 1.00 91.44 81 ASN A C 1
ATOM 677 O O . ASN A 1 81 ? -3.779 -2.343 14.339 1.00 91.44 81 ASN A O 1
ATOM 681 N N . ARG A 1 82 ? -4.078 -1.379 12.345 1.00 93.25 82 ARG A N 1
ATOM 682 C CA . ARG A 1 82 ? -4.522 -2.608 11.650 1.00 93.25 82 ARG A CA 1
ATOM 683 C C . ARG A 1 82 ? -3.562 -3.801 11.747 1.00 93.25 82 ARG A C 1
ATOM 685 O O . ARG A 1 82 ? -3.985 -4.934 11.561 1.00 93.25 82 ARG A O 1
ATOM 692 N N . PHE A 1 83 ? -2.279 -3.552 12.011 1.00 93.81 83 PHE A N 1
ATOM 693 C CA . PHE A 1 83 ? -1.251 -4.590 12.140 1.00 93.81 83 PHE A CA 1
ATOM 694 C C . PHE A 1 83 ? -0.919 -4.953 13.593 1.00 93.81 83 PHE A C 1
ATOM 696 O O . PHE A 1 83 ? 0.019 -5.715 13.815 1.00 93.81 83 PHE A O 1
ATOM 703 N N . SER A 1 84 ? -1.634 -4.411 14.586 1.00 92.69 84 SER A N 1
ATOM 704 C CA . SER A 1 84 ? -1.329 -4.649 16.004 1.00 92.69 84 SER A CA 1
ATOM 705 C C . SER A 1 84 ? -1.356 -6.137 16.360 1.00 92.69 84 SER A C 1
ATOM 707 O O . SER A 1 84 ? -0.398 -6.632 16.946 1.00 92.69 84 SER A O 1
ATOM 709 N N . SER A 1 85 ? -2.386 -6.862 15.917 1.00 93.50 85 SER A N 1
ATOM 710 C CA . SER A 1 85 ? -2.527 -8.305 16.143 1.00 93.50 85 SER A CA 1
ATOM 711 C C . SER A 1 85 ? -1.436 -9.127 15.447 1.00 93.50 85 SER A C 1
ATOM 713 O O . SER A 1 85 ? -0.898 -10.062 16.034 1.00 93.50 85 SER A O 1
ATOM 715 N N . GLU A 1 86 ? -1.063 -8.766 14.213 1.00 93.50 86 GLU A N 1
ATOM 716 C CA . GLU A 1 86 ? 0.019 -9.433 13.474 1.00 93.50 86 GLU A CA 1
ATOM 717 C C . GLU A 1 86 ? 1.371 -9.229 14.180 1.00 93.50 86 GLU A C 1
ATOM 719 O O . GLU A 1 86 ? 2.147 -10.174 14.329 1.00 93.50 86 GLU A O 1
ATOM 724 N N . LEU A 1 87 ? 1.650 -8.011 14.655 1.00 93.31 87 LEU A N 1
ATOM 725 C CA . LEU A 1 87 ? 2.877 -7.707 15.395 1.00 93.31 87 LEU A CA 1
ATOM 726 C C . LEU A 1 87 ? 2.935 -8.433 16.742 1.00 93.31 87 LEU A C 1
ATOM 728 O O . LEU A 1 87 ? 3.983 -8.983 17.074 1.00 93.31 87 LEU A O 1
ATOM 732 N N . GLU A 1 88 ? 1.824 -8.480 17.475 1.00 93.44 88 GLU A N 1
ATOM 733 C CA . GLU A 1 88 ? 1.718 -9.217 18.737 1.00 93.44 88 GLU A CA 1
ATOM 734 C C . GLU A 1 88 ? 1.963 -10.718 18.526 1.00 93.44 88 GLU A C 1
ATOM 736 O O . GLU A 1 88 ? 2.728 -11.341 19.262 1.00 93.44 88 GLU A O 1
ATOM 741 N N . GLN A 1 89 ? 1.403 -11.300 17.461 1.00 92.81 89 GLN A N 1
ATOM 742 C CA . GLN A 1 89 ? 1.640 -12.701 17.115 1.00 92.81 89 GLN A CA 1
ATOM 743 C C . GLN A 1 89 ? 3.115 -12.973 16.773 1.00 92.81 89 GLN A C 1
AT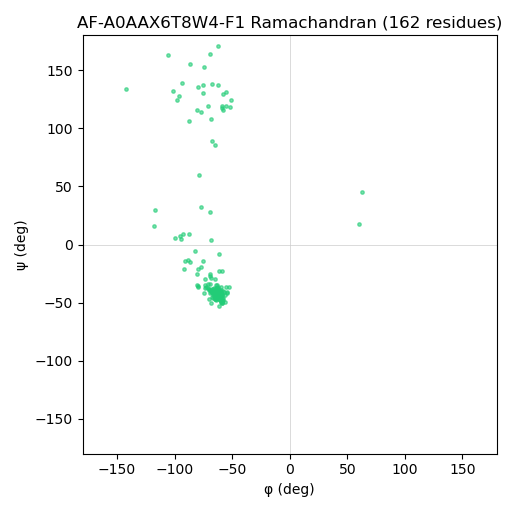OM 745 O O . GLN A 1 89 ? 3.671 -13.992 17.194 1.00 92.81 89 GLN A O 1
ATOM 750 N N . ILE A 1 90 ? 3.765 -12.071 16.027 1.00 91.62 90 ILE A N 1
ATOM 751 C CA . ILE A 1 90 ? 5.201 -12.165 15.717 1.00 91.62 90 ILE A CA 1
ATOM 752 C C . ILE A 1 90 ? 6.037 -12.081 16.999 1.00 91.62 90 ILE A C 1
ATOM 754 O O . ILE A 1 90 ? 7.001 -12.836 17.157 1.00 91.62 90 ILE A O 1
ATOM 758 N N . GLU A 1 91 ? 5.689 -11.177 17.912 1.00 90.31 91 GLU A N 1
ATOM 759 C CA . GLU A 1 91 ? 6.373 -11.015 19.194 1.00 90.31 91 GLU A CA 1
ATOM 760 C C . GLU A 1 91 ? 6.227 -12.261 20.072 1.00 90.31 91 GLU A C 1
ATOM 762 O O . GLU A 1 91 ? 7.230 -12.782 20.563 1.00 90.31 91 GLU A O 1
ATOM 767 N N . LEU A 1 92 ? 5.012 -12.804 20.189 1.00 91.19 92 LEU A N 1
ATOM 768 C CA . LEU A 1 92 ? 4.744 -14.031 20.935 1.00 91.19 92 LEU A CA 1
ATOM 769 C C . LEU A 1 92 ? 5.518 -15.221 20.359 1.00 91.19 92 LEU A C 1
ATOM 771 O O . LEU A 1 92 ? 6.136 -15.985 21.093 1.00 91.19 92 LEU A O 1
ATOM 775 N N . HIS A 1 93 ? 5.534 -15.363 19.036 1.00 87.69 93 HIS A N 1
ATOM 776 C CA . HIS A 1 93 ? 6.285 -16.429 18.387 1.00 87.69 93 HIS A CA 1
ATOM 777 C C . HIS A 1 93 ? 7.798 -16.299 18.655 1.00 87.69 93 HIS A C 1
ATOM 779 O O . HIS A 1 93 ? 8.495 -17.299 18.822 1.00 87.69 93 HIS A O 1
ATOM 785 N N . ASN A 1 94 ? 8.327 -15.075 18.681 1.00 87.19 94 ASN A N 1
ATOM 786 C CA . ASN A 1 94 ? 9.746 -14.820 18.925 1.00 87.19 94 ASN A CA 1
ATOM 787 C C . ASN A 1 94 ? 10.139 -14.879 20.411 1.00 87.19 94 ASN A C 1
ATOM 789 O O . ASN A 1 94 ? 11.319 -15.062 20.709 1.00 87.19 94 ASN A O 1
ATOM 793 N N . SER A 1 95 ? 9.190 -14.727 21.340 1.00 85.81 95 SER A N 1
ATOM 794 C CA . SER A 1 95 ? 9.444 -14.834 22.784 1.00 85.81 95 SER A CA 1
ATOM 795 C C . SER A 1 95 ? 9.578 -16.286 23.260 1.00 85.81 95 SER A C 1
ATOM 797 O O . SER A 1 95 ? 10.190 -16.545 24.301 1.00 85.81 95 SER A O 1
ATOM 799 N N . ILE A 1 96 ? 9.085 -17.247 22.472 1.00 86.19 96 ILE A N 1
ATOM 800 C CA . ILE A 1 96 ? 9.311 -18.676 22.692 1.00 86.19 96 ILE A CA 1
ATOM 801 C C . ILE A 1 96 ? 10.793 -18.979 22.433 1.00 86.19 96 ILE A C 1
ATOM 803 O O . ILE A 1 96 ? 11.265 -18.978 21.296 1.00 86.19 96 ILE A O 1
ATOM 807 N N . LYS A 1 97 ? 11.539 -19.240 23.514 1.00 67.69 97 LYS A N 1
ATOM 808 C CA . LYS A 1 97 ? 12.960 -19.614 23.475 1.00 67.69 97 LYS A CA 1
ATOM 809 C C . LYS A 1 97 ? 13.138 -20.994 22.839 1.00 67.69 97 LYS A C 1
ATOM 811 O O . LYS A 1 97 ? 13.176 -22.003 23.535 1.00 67.69 97 LYS A O 1
ATOM 816 N N . ASP A 1 98 ? 13.288 -21.024 21.525 1.00 71.38 98 ASP A N 1
ATOM 817 C CA . ASP A 1 98 ? 13.817 -22.172 20.791 1.00 71.38 98 ASP A CA 1
ATOM 818 C C . ASP A 1 98 ? 15.257 -21.871 20.337 1.00 71.38 98 ASP A C 1
ATOM 820 O O . ASP A 1 98 ? 15.693 -20.721 20.301 1.00 71.38 98 ASP A O 1
ATOM 824 N N . ARG A 1 99 ? 16.022 -22.896 19.955 1.00 73.25 99 ARG A N 1
ATOM 825 C CA . ARG A 1 99 ? 17.377 -22.754 19.382 1.00 73.25 99 ARG A CA 1
ATOM 826 C C . ARG A 1 99 ? 17.374 -22.117 17.985 1.00 73.25 99 ARG A C 1
ATOM 828 O O . ARG A 1 99 ? 18.416 -22.048 17.336 1.00 73.25 99 ARG A O 1
ATOM 835 N N . GLN A 1 100 ? 16.209 -21.700 17.498 1.00 70.75 100 GLN A N 1
ATOM 836 C CA . GLN A 1 100 ? 16.024 -21.104 16.187 1.00 70.75 100 GLN A CA 1
ATOM 837 C C . GLN A 1 100 ? 16.094 -19.576 16.279 1.00 70.75 100 GLN A C 1
ATOM 839 O O . GLN A 1 100 ? 15.576 -18.973 17.213 1.00 70.75 100 GLN A O 1
ATOM 844 N N . GLY A 1 101 ? 16.754 -18.947 15.303 1.00 78.31 101 GLY A N 1
ATOM 845 C CA . GLY A 1 101 ? 16.864 -17.489 15.223 1.00 78.31 101 GLY A CA 1
ATOM 846 C C . GLY A 1 101 ? 15.511 -16.785 15.050 1.00 78.31 101 GLY A C 1
ATOM 847 O O . GLY A 1 101 ? 14.484 -17.419 14.802 1.00 78.31 101 GLY A O 1
ATOM 848 N N . ARG A 1 102 ? 15.522 -15.449 15.154 1.00 83.31 102 ARG A N 1
ATOM 849 C CA . ARG A 1 102 ? 14.328 -14.592 15.048 1.00 83.31 102 ARG A CA 1
ATOM 850 C C . ARG A 1 102 ? 13.545 -14.898 13.768 1.00 83.31 102 ARG A C 1
ATOM 852 O O . ARG A 1 102 ? 14.057 -14.713 12.662 1.00 83.31 102 ARG A O 1
ATOM 859 N N . ARG A 1 103 ? 12.293 -15.337 13.912 1.00 84.38 103 ARG A N 1
ATOM 860 C CA . ARG A 1 103 ? 11.404 -15.618 12.779 1.00 84.38 103 ARG A CA 1
ATOM 861 C C . ARG A 1 103 ? 10.686 -14.331 12.355 1.00 84.38 103 ARG A C 1
ATOM 863 O O . ARG A 1 103 ? 10.537 -13.391 13.132 1.00 84.38 103 ARG A O 1
ATOM 870 N N . HIS A 1 104 ? 10.264 -14.276 11.093 1.00 87.81 104 HIS A N 1
ATOM 871 C CA . HIS A 1 104 ? 9.452 -13.183 10.526 1.00 87.81 104 HIS A CA 1
ATOM 872 C C . HIS A 1 104 ? 10.064 -11.766 10.556 1.00 87.81 104 HIS A C 1
ATOM 874 O O . HIS A 1 104 ? 9.353 -10.794 10.303 1.00 87.81 104 HIS A O 1
ATOM 880 N N . GLN A 1 105 ? 11.381 -11.625 10.750 1.00 89.38 105 GLN A N 1
ATOM 881 C CA . GLN A 1 105 ? 12.052 -10.317 10.823 1.00 89.38 105 GLN A CA 1
ATOM 882 C C . GLN A 1 105 ? 11.788 -9.426 9.595 1.00 89.38 105 GLN A C 1
ATOM 884 O O . GLN A 1 105 ? 11.558 -8.225 9.736 1.00 89.38 105 GLN A O 1
ATOM 889 N N . ALA A 1 106 ? 11.795 -10.003 8.388 1.00 91.31 106 ALA A N 1
ATOM 890 C CA . ALA A 1 106 ? 11.546 -9.258 7.153 1.00 91.31 106 ALA A CA 1
ATOM 891 C C . ALA A 1 106 ? 10.141 -8.628 7.129 1.00 91.31 106 ALA A C 1
ATOM 893 O O . ALA A 1 106 ? 10.001 -7.441 6.842 1.00 91.31 106 ALA A O 1
ATOM 894 N N . ARG A 1 107 ? 9.108 -9.401 7.488 1.00 93.44 107 ARG A N 1
ATOM 895 C CA . ARG A 1 107 ? 7.715 -8.932 7.534 1.00 93.44 107 ARG A CA 1
ATOM 896 C C . ARG A 1 107 ? 7.514 -7.891 8.630 1.00 93.44 107 ARG A C 1
ATOM 898 O O . ARG A 1 107 ? 6.956 -6.834 8.360 1.00 93.44 107 ARG A O 1
ATOM 905 N N . GLU A 1 108 ? 8.043 -8.155 9.821 1.00 92.81 108 GLU A N 1
ATOM 906 C CA . GLU A 1 108 ? 7.990 -7.230 10.955 1.00 92.81 108 GLU A CA 1
ATOM 907 C C . GLU A 1 108 ? 8.601 -5.865 10.600 1.00 92.81 108 GLU A C 1
ATOM 909 O O . GLU A 1 108 ? 8.025 -4.816 10.884 1.00 92.81 108 GLU A O 1
ATOM 914 N N . THR A 1 109 ? 9.747 -5.875 9.912 1.00 93.12 109 THR A N 1
ATOM 915 C CA . THR A 1 109 ? 10.439 -4.655 9.476 1.00 93.12 109 THR A CA 1
ATOM 916 C C . THR A 1 109 ? 9.600 -3.874 8.468 1.00 93.12 109 THR A C 1
ATOM 918 O O . THR A 1 109 ? 9.453 -2.660 8.601 1.00 93.12 109 THR A O 1
ATOM 921 N N . VAL A 1 110 ? 9.010 -4.558 7.482 1.00 92.00 110 VAL A N 1
ATOM 922 C CA . VAL A 1 110 ? 8.138 -3.931 6.475 1.00 92.00 110 VAL A CA 1
ATOM 923 C C . VAL A 1 110 ? 6.903 -3.302 7.120 1.00 92.00 110 VAL A C 1
ATOM 925 O O . VAL A 1 110 ? 6.552 -2.173 6.771 1.00 92.00 110 VAL A O 1
ATOM 928 N N . ILE A 1 111 ? 6.270 -3.989 8.075 1.00 92.81 111 ILE A N 1
ATOM 929 C CA . ILE A 1 111 ? 5.110 -3.466 8.810 1.00 92.81 111 ILE A CA 1
ATOM 930 C C . ILE A 1 111 ? 5.500 -2.211 9.585 1.00 92.81 111 ILE A C 1
ATOM 932 O O . ILE A 1 111 ? 4.884 -1.165 9.393 1.00 92.81 111 ILE A O 1
ATOM 936 N N . LYS A 1 112 ? 6.564 -2.281 10.394 1.00 92.56 112 LYS A N 1
ATOM 937 C CA . LYS A 1 112 ? 7.029 -1.148 11.207 1.00 92.56 112 LYS A CA 1
ATOM 938 C C . LYS A 1 112 ? 7.377 0.066 10.348 1.00 92.56 112 LYS A C 1
ATOM 940 O O . LYS A 1 112 ? 6.916 1.165 10.633 1.00 92.56 112 LYS A O 1
ATOM 945 N N . GLN A 1 113 ? 8.110 -0.132 9.252 1.00 91.50 113 GLN A N 1
ATOM 946 C CA . GLN A 1 113 ? 8.426 0.946 8.307 1.00 91.50 113 GLN A CA 1
ATOM 947 C C . GLN A 1 113 ? 7.177 1.536 7.643 1.00 91.50 113 GLN A C 1
ATOM 949 O O . GLN A 1 113 ? 7.129 2.732 7.364 1.00 91.50 113 GLN A O 1
ATOM 954 N N . THR A 1 114 ? 6.178 0.706 7.349 1.00 89.12 114 THR A N 1
ATOM 955 C CA . THR A 1 114 ? 4.928 1.164 6.733 1.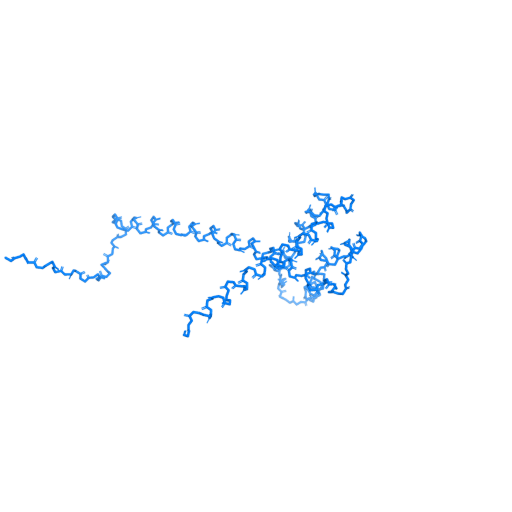00 89.12 114 THR A CA 1
ATOM 956 C C . THR A 1 114 ? 4.106 1.986 7.716 1.00 89.12 114 THR A C 1
ATOM 958 O O . THR A 1 114 ? 3.707 3.093 7.367 1.00 89.12 114 THR A O 1
ATOM 961 N N . MET A 1 115 ? 3.937 1.502 8.948 1.00 89.12 115 MET A N 1
ATOM 962 C CA . MET A 1 115 ? 3.247 2.228 10.015 1.00 89.12 115 MET A CA 1
ATOM 963 C C . MET A 1 115 ? 3.925 3.562 10.326 1.00 89.12 115 MET A C 1
ATOM 965 O O . MET A 1 115 ? 3.241 4.572 10.456 1.00 89.12 115 MET A O 1
ATOM 969 N N . GLU A 1 116 ? 5.257 3.584 10.389 1.00 88.56 116 GLU A N 1
ATOM 970 C CA . GLU A 1 116 ? 6.024 4.809 10.625 1.00 88.56 116 GLU A CA 1
ATOM 971 C C . GLU A 1 116 ? 5.784 5.842 9.518 1.00 88.56 116 GLU A C 1
ATOM 973 O O . GLU A 1 116 ? 5.440 6.987 9.797 1.00 88.56 116 GLU A O 1
ATOM 978 N N . ARG A 1 117 ? 5.867 5.434 8.242 1.00 84.75 117 ARG A N 1
ATOM 979 C CA . ARG A 1 117 ? 5.563 6.332 7.114 1.00 84.75 117 ARG A CA 1
ATOM 980 C C . ARG A 1 117 ? 4.132 6.861 7.163 1.00 84.75 117 ARG A C 1
ATOM 982 O O . ARG A 1 117 ? 3.908 8.027 6.856 1.00 84.75 117 ARG A O 1
ATOM 989 N N . GLU A 1 118 ? 3.165 6.018 7.509 1.00 84.00 118 GLU A N 1
ATOM 990 C CA . GLU A 1 118 ? 1.757 6.415 7.591 1.00 84.00 118 GLU A CA 1
ATOM 991 C C . GLU A 1 118 ? 1.490 7.369 8.761 1.00 84.00 118 GLU A C 1
ATOM 993 O O . GLU A 1 118 ? 0.754 8.340 8.586 1.00 84.00 118 GLU A O 1
ATOM 998 N N . ARG A 1 119 ? 2.129 7.153 9.919 1.00 84.06 119 ARG A N 1
ATOM 999 C CA . ARG A 1 119 ? 2.072 8.071 11.067 1.00 84.06 119 ARG A CA 1
ATOM 1000 C C . ARG A 1 119 ? 2.715 9.409 10.748 1.00 84.06 119 ARG A C 1
ATOM 1002 O O . ARG A 1 119 ? 2.077 10.433 10.945 1.00 84.06 119 ARG A O 1
ATOM 1009 N N . GLN A 1 120 ? 3.904 9.410 10.147 1.00 81.75 120 GLN A N 1
ATOM 1010 C CA . GLN A 1 120 ? 4.554 10.642 9.694 1.00 81.75 120 GLN A CA 1
ATOM 1011 C C . GLN A 1 120 ? 3.703 11.400 8.670 1.00 81.75 120 GLN A C 1
ATOM 1013 O O . GLN A 1 120 ? 3.661 12.626 8.690 1.00 81.75 120 GLN A O 1
ATOM 1018 N N . GLN A 1 121 ? 2.995 10.696 7.782 1.00 72.12 121 GLN A N 1
ATOM 1019 C CA . GLN A 1 121 ? 2.055 11.336 6.861 1.00 72.12 121 GLN A CA 1
AT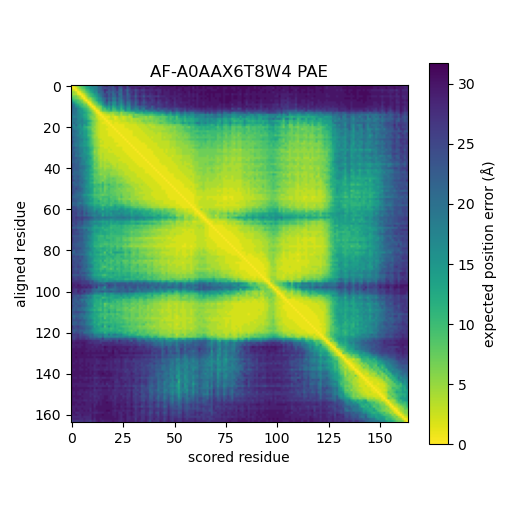OM 1020 C C . GLN A 1 121 ? 0.852 11.944 7.590 1.00 72.12 121 GLN A C 1
ATOM 1022 O O . GLN A 1 121 ? 0.396 13.022 7.218 1.00 72.12 121 GLN A O 1
ATOM 1027 N N . TYR A 1 122 ? 0.342 11.271 8.620 1.00 70.56 122 TYR A N 1
ATOM 1028 C CA . TYR A 1 122 ? -0.768 11.764 9.430 1.00 70.56 122 TYR A CA 1
ATOM 1029 C C . TYR A 1 122 ? -0.373 12.988 10.273 1.00 70.56 122 TYR A C 1
ATOM 1031 O O . TYR A 1 122 ? -1.019 14.035 10.212 1.00 70.56 122 TYR A O 1
ATOM 1039 N N . GLU A 1 123 ? 0.734 12.887 10.999 1.00 73.75 123 GLU A N 1
ATOM 1040 C CA . GLU A 1 123 ? 1.230 13.924 11.904 1.00 73.75 123 GLU A CA 1
ATOM 1041 C C . GLU A 1 123 ? 1.850 15.105 11.137 1.00 73.75 123 GLU A C 1
ATOM 1043 O O . GLU A 1 123 ? 1.584 16.262 11.455 1.00 73.75 123 GLU A O 1
ATOM 1048 N N . GLY A 1 124 ? 2.627 14.833 10.082 1.00 56.19 124 GLY A N 1
ATOM 1049 C CA . GLY A 1 124 ? 3.416 15.830 9.352 1.00 56.19 124 GLY A CA 1
ATOM 1050 C C . GLY A 1 124 ? 2.648 16.666 8.323 1.00 56.19 124 GLY A C 1
ATOM 1051 O O . GLY A 1 124 ? 3.052 17.793 8.049 1.00 56.19 124 GLY A O 1
ATOM 1052 N N . TYR A 1 125 ? 1.536 16.170 7.766 1.00 54.62 125 TYR A N 1
ATOM 1053 C CA . TYR A 1 125 ? 0.703 16.944 6.825 1.00 54.62 125 TYR A CA 1
ATOM 1054 C C . TYR A 1 125 ? -0.465 17.677 7.493 1.00 54.62 125 TYR A C 1
ATOM 1056 O O . TYR A 1 125 ? -1.289 18.271 6.798 1.00 54.62 125 TYR A O 1
ATOM 1064 N N . GLY A 1 126 ? -0.572 17.647 8.824 1.00 49.09 126 GLY A N 1
ATOM 1065 C CA . GLY A 1 126 ? -1.709 18.261 9.497 1.00 49.09 126 GLY A CA 1
ATOM 1066 C C . GLY A 1 126 ? -3.027 17.589 9.112 1.00 49.09 126 GLY A C 1
ATOM 1067 O O . GLY A 1 126 ? -4.035 18.272 8.939 1.00 49.09 126 GLY A O 1
ATOM 1068 N N . LEU A 1 127 ? -3.067 16.248 9.086 1.00 46.41 127 LEU A N 1
ATOM 1069 C CA . LEU A 1 127 ? -4.324 15.484 9.186 1.00 46.41 127 LEU A CA 1
ATOM 1070 C C . LEU A 1 127 ? -4.949 15.601 10.591 1.00 46.41 127 LEU A C 1
ATOM 1072 O O . LEU A 1 127 ? -5.700 14.750 11.048 1.00 46.41 127 LEU A O 1
ATOM 1076 N N . VAL A 1 128 ? -4.689 16.716 11.266 1.00 42.22 128 VAL A N 1
ATOM 1077 C CA . VAL A 1 128 ? -5.563 17.280 12.268 1.00 42.22 128 VAL A CA 1
ATOM 1078 C C . VAL A 1 128 ? -6.900 17.541 11.557 1.00 42.22 128 VAL A C 1
ATOM 1080 O O . VAL A 1 128 ? -6.959 18.366 10.642 1.00 42.22 128 VAL A O 1
ATOM 1083 N N . PRO A 1 129 ? -8.011 16.905 11.955 1.00 47.41 129 PRO A N 1
ATOM 1084 C CA . PRO A 1 129 ? -9.276 16.994 11.230 1.00 47.41 129 PRO A CA 1
ATOM 1085 C C . PRO A 1 129 ? -10.011 18.325 11.489 1.00 47.41 129 PRO A C 1
ATOM 1087 O O . PRO A 1 129 ? -11.234 18.406 11.560 1.00 47.41 129 PRO A O 1
ATOM 1090 N N . HIS A 1 130 ? -9.255 19.400 11.704 1.00 42.00 130 HIS A N 1
ATOM 1091 C CA . HIS A 1 130 ? -9.735 20.773 11.796 1.00 42.00 130 HIS A CA 1
ATOM 1092 C C . HIS A 1 130 ? -9.931 21.432 10.426 1.00 42.00 130 HIS A C 1
ATOM 1094 O O . HIS A 1 130 ? -10.485 22.526 10.381 1.00 42.00 130 HIS A O 1
ATOM 1100 N N . THR A 1 131 ? -9.556 20.785 9.317 1.00 34.59 131 THR A N 1
ATOM 1101 C CA . THR A 1 131 ? -9.863 21.301 7.980 1.00 34.59 131 THR A CA 1
ATOM 110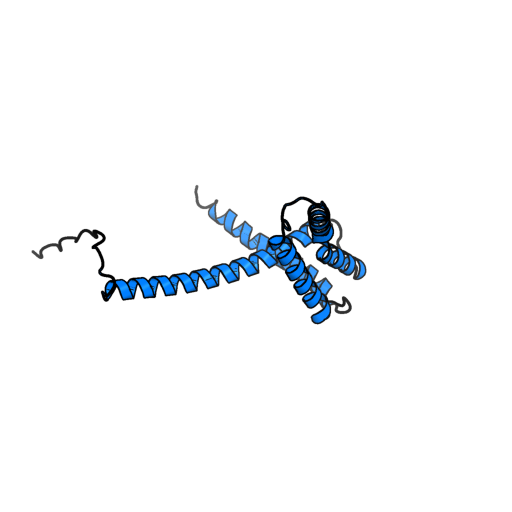2 C C . THR A 1 131 ? -11.069 20.569 7.366 1.00 34.59 131 THR A C 1
ATOM 1104 O O . THR A 1 131 ? -11.109 19.336 7.361 1.00 34.59 131 THR A O 1
ATOM 1107 N N . PRO A 1 132 ? -12.057 21.297 6.801 1.00 43.06 132 PRO A N 1
ATOM 1108 C CA . PRO A 1 132 ? -13.211 20.714 6.097 1.00 43.06 132 PRO A CA 1
ATOM 1109 C C . PRO A 1 132 ? -12.812 19.880 4.866 1.00 43.06 132 PRO A C 1
ATOM 1111 O O . PRO A 1 132 ? -13.634 19.171 4.296 1.00 43.06 132 PRO A O 1
ATOM 1114 N N . VAL A 1 133 ? -11.532 19.920 4.491 1.00 41.53 133 VAL A N 1
ATOM 1115 C CA . VAL A 1 133 ? -10.953 19.246 3.333 1.00 41.53 133 VAL A CA 1
ATOM 1116 C C . VAL A 1 133 ? -10.938 17.727 3.499 1.00 41.53 133 VAL A C 1
ATOM 1118 O O . VAL A 1 133 ? -11.048 17.042 2.496 1.00 41.53 133 VAL A O 1
ATOM 1121 N N . PHE A 1 134 ? -10.858 17.164 4.713 1.00 42.47 134 PHE A N 1
ATOM 1122 C CA . PHE A 1 134 ? -10.798 15.701 4.874 1.00 42.47 134 PHE A CA 1
ATOM 1123 C C . PHE A 1 134 ? -12.169 15.015 4.753 1.00 42.47 134 PHE A C 1
ATOM 1125 O O . PHE A 1 134 ? -12.256 13.954 4.143 1.00 42.47 134 PHE A O 1
ATOM 1132 N N . SER A 1 135 ? -13.257 15.622 5.249 1.00 41.62 135 SER A N 1
ATOM 1133 C CA . SER A 1 135 ? -14.608 15.071 5.031 1.00 41.62 135 SER A CA 1
ATOM 1134 C C . SER A 1 135 ? -15.065 15.266 3.584 1.00 41.62 135 SER A C 1
ATOM 1136 O O . SER A 1 135 ? -15.651 14.357 2.997 1.00 41.62 135 SER A O 1
ATOM 1138 N N . GLU A 1 136 ? -14.712 16.399 2.966 1.00 41.09 136 GLU A N 1
ATOM 1139 C CA . GLU A 1 136 ? -14.885 16.598 1.530 1.00 41.09 136 GLU A CA 1
ATOM 1140 C C . GLU A 1 136 ? -13.993 15.663 0.716 1.00 41.09 136 GLU A C 1
ATOM 1142 O O . GLU A 1 136 ? -14.438 15.184 -0.315 1.00 41.09 136 GLU A O 1
ATOM 1147 N N . ALA A 1 137 ? -12.763 15.375 1.148 1.00 42.53 137 ALA A N 1
ATOM 1148 C CA . ALA A 1 137 ? -11.875 14.445 0.462 1.00 42.53 137 ALA A CA 1
ATOM 1149 C C . ALA A 1 137 ? -12.365 13.009 0.603 1.00 42.53 137 ALA A C 1
ATOM 1151 O O . ALA A 1 137 ? -12.340 12.307 -0.388 1.00 42.53 137 ALA A O 1
ATOM 1152 N N . ILE A 1 138 ? -12.883 12.566 1.752 1.00 48.47 138 ILE A N 1
ATOM 1153 C CA . ILE A 1 138 ? -13.503 11.236 1.866 1.00 48.47 138 ILE A CA 1
ATOM 1154 C C . ILE A 1 138 ? -14.762 11.157 0.991 1.00 48.47 138 ILE A C 1
ATOM 1156 O O . ILE A 1 138 ? -14.930 10.181 0.266 1.00 48.47 138 ILE A O 1
ATOM 1160 N N . GLY A 1 139 ? -15.606 12.195 0.978 1.00 46.72 139 GLY A N 1
ATOM 1161 C CA . GLY A 1 139 ? -16.786 12.254 0.107 1.00 46.72 139 GLY A CA 1
ATOM 1162 C C . GLY A 1 139 ? -16.440 12.318 -1.388 1.00 46.72 139 GLY A C 1
ATOM 1163 O O . GLY A 1 139 ? -17.043 11.617 -2.198 1.00 46.72 139 GLY A O 1
ATOM 1164 N N . LYS A 1 140 ? -15.426 13.103 -1.769 1.00 46.41 140 LYS A N 1
ATOM 1165 C CA . LYS A 1 140 ? -14.924 13.227 -3.148 1.00 46.41 140 LYS A CA 1
ATOM 1166 C C . LYS A 1 140 ? -14.141 11.990 -3.577 1.00 46.41 140 LYS A C 1
ATOM 1168 O O . LYS A 1 140 ? -14.257 11.608 -4.730 1.00 46.41 140 LYS A O 1
ATOM 1173 N N . VAL A 1 141 ? -13.401 11.335 -2.682 1.00 50.34 141 VAL A N 1
ATOM 1174 C CA . VAL A 1 141 ? -12.718 10.055 -2.931 1.00 50.34 141 VAL A CA 1
ATOM 1175 C C . VAL A 1 141 ? -13.752 8.945 -3.070 1.00 50.34 141 VAL A C 1
ATOM 1177 O O . VAL A 1 141 ? -13.654 8.177 -4.012 1.00 50.34 141 VAL A O 1
ATOM 1180 N N . SER A 1 142 ? -14.797 8.905 -2.241 1.00 52.22 142 SER A N 1
ATOM 1181 C CA . SER A 1 142 ? -15.922 7.976 -2.410 1.00 52.22 142 SER A CA 1
ATOM 1182 C C . SER A 1 142 ? -16.612 8.171 -3.768 1.00 52.22 142 SER A C 1
ATOM 1184 O O . SER A 1 142 ? -16.742 7.212 -4.522 1.00 52.22 142 SER A O 1
ATOM 1186 N N . MET A 1 143 ? -16.939 9.411 -4.150 1.00 50.66 143 MET A N 1
ATOM 1187 C CA . MET A 1 143 ? -17.554 9.723 -5.450 1.00 50.66 143 MET A CA 1
ATOM 1188 C C . MET A 1 143 ? -16.622 9.489 -6.649 1.00 50.66 143 MET A C 1
ATOM 1190 O O . MET A 1 143 ? -17.063 8.975 -7.675 1.00 50.66 143 MET A O 1
ATOM 1194 N N . GLN A 1 144 ? -15.334 9.833 -6.549 1.00 50.16 144 GLN A N 1
ATOM 1195 C CA . GLN A 1 144 ? -14.358 9.586 -7.614 1.00 50.16 144 GLN A CA 1
ATOM 1196 C C . GLN A 1 144 ? -14.022 8.104 -7.752 1.00 50.16 144 GLN A C 1
ATOM 1198 O O . GLN A 1 144 ? -13.816 7.652 -8.872 1.00 50.16 144 GLN A O 1
ATOM 1203 N N . LEU A 1 145 ? -14.003 7.335 -6.660 1.00 53.94 145 LEU A N 1
ATOM 1204 C CA . LEU A 1 145 ? -13.840 5.884 -6.713 1.00 53.94 145 LEU A CA 1
ATOM 1205 C C . LEU A 1 145 ? -15.085 5.203 -7.266 1.00 53.94 145 LEU A C 1
ATOM 1207 O O . LEU A 1 145 ? -14.939 4.280 -8.055 1.00 53.94 145 LEU A O 1
ATOM 1211 N N . TYR A 1 146 ? -16.284 5.690 -6.940 1.00 54.53 146 TYR A N 1
ATOM 1212 C CA . TYR A 1 146 ? -17.527 5.198 -7.535 1.00 54.53 146 TYR A CA 1
ATOM 1213 C C . TYR A 1 146 ? -17.566 5.472 -9.044 1.00 54.53 146 TYR A C 1
ATOM 1215 O O . TYR A 1 146 ? -17.843 4.568 -9.830 1.00 54.53 146 TYR A O 1
ATOM 1223 N N . HIS A 1 147 ? -17.188 6.683 -9.470 1.00 57.09 147 HIS A N 1
ATOM 1224 C CA . HIS A 1 147 ? -17.053 7.009 -10.889 1.00 57.09 147 HIS A CA 1
ATOM 1225 C C . HIS A 1 147 ? -15.958 6.185 -11.567 1.00 57.09 147 HIS A C 1
ATOM 1227 O O . HIS A 1 147 ? -16.227 5.599 -12.603 1.00 57.09 147 HIS A O 1
ATOM 1233 N N . LEU A 1 148 ? -14.755 6.078 -10.994 1.00 53.81 148 LEU A N 1
ATOM 1234 C CA . LEU A 1 148 ? -13.653 5.305 -11.576 1.00 53.81 148 LEU A CA 1
ATOM 1235 C C . LEU A 1 148 ? -13.991 3.808 -11.666 1.00 53.81 148 LEU A C 1
ATOM 1237 O O . LEU A 1 148 ? -13.661 3.168 -12.662 1.00 53.81 148 LEU A O 1
ATOM 1241 N N . PHE A 1 149 ? -14.694 3.263 -10.671 1.00 55.47 149 PHE A N 1
ATOM 1242 C CA . PHE A 1 149 ? -15.217 1.899 -10.682 1.00 55.47 149 PHE A CA 1
ATOM 1243 C C . PHE A 1 149 ? -16.279 1.708 -11.774 1.00 55.47 149 PHE A C 1
ATOM 1245 O O . PHE A 1 149 ? -16.195 0.742 -12.529 1.00 55.47 149 PHE A O 1
ATOM 1252 N N . LEU A 1 150 ? -17.222 2.644 -11.934 1.00 54.69 150 LEU A N 1
ATOM 1253 C CA . LEU A 1 150 ? -18.213 2.631 -13.021 1.00 54.69 150 LEU A CA 1
ATOM 1254 C C . LEU A 1 150 ? -17.565 2.739 -14.409 1.00 54.69 150 LEU A C 1
ATOM 1256 O O . LEU A 1 150 ? -17.976 2.035 -15.326 1.00 54.69 150 LEU A O 1
ATOM 1260 N N . THR A 1 151 ? -16.525 3.557 -14.586 1.00 59.47 151 THR A N 1
ATOM 1261 C CA . THR A 1 151 ? -15.834 3.676 -15.881 1.00 59.47 151 THR A CA 1
ATOM 1262 C C . THR A 1 151 ? -15.037 2.415 -16.217 1.00 59.47 151 THR A C 1
ATOM 1264 O O . THR A 1 151 ? -15.010 1.983 -17.370 1.00 59.47 151 THR A O 1
ATOM 1267 N N . LEU A 1 152 ? -14.398 1.796 -15.218 1.00 48.69 152 LEU A N 1
ATOM 1268 C CA . LEU A 1 152 ? -13.617 0.571 -15.404 1.00 48.69 152 LEU A CA 1
ATOM 1269 C C . LEU A 1 152 ? -14.509 -0.661 -15.614 1.00 48.69 152 LEU A C 1
ATOM 1271 O O . LEU A 1 152 ? -14.181 -1.500 -16.445 1.00 48.69 152 LEU A O 1
ATOM 1275 N N . THR A 1 153 ? -15.650 -0.755 -14.929 1.00 53.62 153 THR A N 1
ATOM 1276 C CA . THR A 1 153 ? -16.615 -1.859 -15.107 1.00 53.62 153 THR A CA 1
ATOM 1277 C C . THR A 1 153 ? -17.499 -1.678 -16.345 1.00 53.62 153 THR A C 1
ATOM 1279 O O . THR A 1 153 ? -17.758 -2.651 -17.052 1.00 53.62 153 THR A O 1
ATOM 1282 N N . GLY A 1 154 ? -17.878 -0.443 -16.689 1.00 46.12 154 GLY A N 1
ATOM 1283 C CA . GLY A 1 154 ? -18.599 -0.125 -17.926 1.00 46.12 154 GLY A CA 1
ATOM 1284 C C . GLY A 1 154 ? -17.786 -0.427 -19.189 1.00 46.12 154 GLY A C 1
ATOM 1285 O O . GLY A 1 154 ? -18.330 -0.933 -20.167 1.00 46.12 154 GLY A O 1
ATOM 1286 N N . SER A 1 155 ? -16.464 -0.233 -19.143 1.00 45.47 155 SER A N 1
ATOM 1287 C CA . SER A 1 155 ? -15.569 -0.592 -20.256 1.00 45.47 155 SER A CA 1
ATOM 1288 C C . SER A 1 155 ? -15.440 -2.110 -20.464 1.00 45.47 155 SER A C 1
ATOM 1290 O O . SER A 1 155 ? -15.163 -2.549 -21.577 1.00 45.47 155 SER A O 1
ATOM 1292 N N . VAL A 1 156 ? -15.660 -2.918 -19.418 1.00 46.03 156 VAL A N 1
ATOM 1293 C CA . VAL A 1 156 ? -15.635 -4.391 -19.504 1.00 46.03 156 VAL A CA 1
ATOM 1294 C C . VAL A 1 156 ? -16.956 -4.939 -20.056 1.00 46.03 156 VAL A C 1
ATOM 1296 O O . VAL A 1 156 ? -16.936 -5.884 -20.839 1.00 46.03 156 VAL A O 1
ATOM 1299 N N . LEU A 1 157 ? -18.095 -4.317 -19.735 1.00 40.81 157 LEU A N 1
ATOM 1300 C CA . LEU A 1 157 ? -19.402 -4.694 -20.297 1.00 40.81 157 LEU A CA 1
ATOM 1301 C C . LEU A 1 157 ? -19.529 -4.352 -21.789 1.00 40.81 157 LEU A C 1
ATOM 1303 O O . LEU A 1 157 ? -20.100 -5.127 -22.550 1.00 40.81 157 LEU A O 1
ATOM 1307 N N . GLN A 1 158 ? -18.914 -3.259 -22.245 1.00 44.81 158 GLN A N 1
ATOM 1308 C CA . GLN A 1 158 ? -18.972 -2.853 -23.653 1.00 44.81 158 GLN A CA 1
ATOM 1309 C C . GLN A 1 158 ? -18.082 -3.704 -24.584 1.00 44.81 158 GLN A C 1
ATOM 1311 O O . GLN A 1 158 ? -18.252 -3.667 -25.800 1.00 44.81 158 GLN A O 1
ATOM 1316 N N . GLN A 1 159 ? -17.159 -4.505 -24.032 1.00 43.66 159 GLN A N 1
ATOM 1317 C CA . GLN A 1 159 ? -16.396 -5.507 -24.790 1.00 43.66 159 GLN A CA 1
ATOM 1318 C C . GLN A 1 159 ? -17.106 -6.867 -24.904 1.00 43.66 159 GLN A C 1
ATOM 1320 O O . GLN A 1 159 ? -16.719 -7.660 -25.759 1.00 43.66 159 GLN A O 1
ATOM 1325 N N . TYR A 1 160 ? -18.142 -7.132 -24.098 1.00 44.94 160 TYR A N 1
ATOM 1326 C CA . TYR A 1 160 ? -18.934 -8.368 -24.180 1.00 44.94 160 TYR A CA 1
ATOM 1327 C C . TYR A 1 160 ? -20.160 -8.254 -25.103 1.00 44.94 160 TYR A C 1
ATOM 1329 O O . TYR A 1 160 ? -20.600 -9.267 -25.634 1.00 44.94 160 TYR A O 1
ATOM 1337 N N . ASP A 1 161 ? -20.648 -7.041 -25.381 1.00 42.97 161 ASP A N 1
ATOM 1338 C CA . ASP A 1 161 ? -21.808 -6.788 -26.262 1.00 42.97 161 ASP A CA 1
ATOM 1339 C C . ASP A 1 161 ? -21.455 -6.646 -27.763 1.00 42.97 161 ASP A C 1
ATOM 1341 O O . ASP A 1 161 ? -22.282 -6.256 -28.584 1.00 42.97 161 ASP A O 1
ATOM 1345 N N . HIS A 1 162 ? -20.209 -6.934 -28.156 1.00 45.19 162 HIS A N 1
ATOM 1346 C CA . HIS A 1 162 ? -19.761 -6.946 -29.563 1.00 45.19 162 HIS A CA 1
ATOM 1347 C C . HIS A 1 162 ? -19.281 -8.326 -30.041 1.00 45.19 162 HIS A C 1
ATOM 1349 O O . HIS A 1 162 ? -18.619 -8.435 -31.072 1.00 45.19 162 HIS A O 1
ATOM 1355 N N . ALA A 1 163 ? -19.613 -9.382 -29.295 1.00 46.22 163 ALA A N 1
ATOM 1356 C CA . ALA A 1 163 ? -19.257 -10.764 -29.614 1.00 46.22 163 ALA A CA 1
ATOM 1357 C C . ALA A 1 163 ? -20.476 -11.674 -29.871 1.00 46.22 163 ALA A C 1
ATOM 1359 O O . ALA A 1 163 ? -20.388 -12.880 -29.635 1.00 46.22 163 ALA A O 1
ATOM 1360 N N . HIS A 1 164 ? -21.582 -11.119 -30.380 1.00 41.50 164 HIS A N 1
ATOM 1361 C CA . HIS A 1 164 ? -22.700 -11.883 -30.943 1.00 41.50 164 HIS A CA 1
ATOM 1362 C C . HIS A 1 164 ? -23.159 -11.312 -32.283 1.00 41.50 164 HIS A C 1
ATOM 1364 O O . HIS A 1 164 ? -23.325 -10.076 -32.371 1.00 41.50 164 HIS A O 1
#